Protein AF-A0A8X6H008-F1 (afdb_monomer_lite)

Organism: Trichonephila clavata (NCBI:txid2740835)

Foldseek 3Di:
DQVDDPVLLVLLQVLCVVQVNFLVSS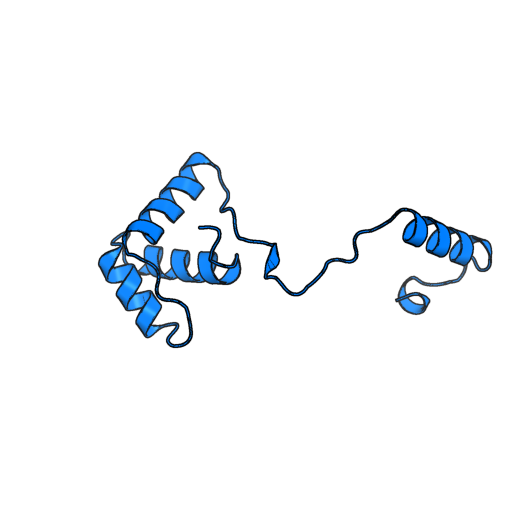QVSSCVVPVPDDRDHSVVNVVSVVCCVPPVDDDYNPPPVPPPPPPCDPVVVVVVVVVCVVPVPDDPVNVD

Secondary structure (DSSP, 8-state):
-TTS-HHHHHHHHHHHHHTTT-HHHHHHHHHHH-TTSPPPPHHHHHHHHHHHHHHSS----TTS---------HHHHHHHHHHHHH-TT--TTT--

Radius of gyration: 20.97 Å; chains: 1; bounding box: 41×24×54 Å

pLDDT: mean 79.93, std 12.88, range [52.34, 94.12]

Sequence (96 aa):
MNRFTHQELADMYLSYVVAGESGRQARQVYEDGYPDSRIPQQETFARMHRYLCEHGSLSSNMHDTRRRRPTWTFNIKEQLLQSFEGNPNTTRRAIA

Structure (mmCIF, N/CA/C/O backbone):
data_AF-A0A8X6H008-F1
#
_entry.id   AF-A0A8X6H008-F1
#
loop_
_atom_site.group_PDB
_atom_site.id
_atom_site.type_symbol
_atom_site.label_atom_id
_atom_site.label_alt_id
_atom_site.label_comp_id
_atom_site.label_asym_id
_atom_site.label_entity_id
_atom_site.label_seq_id
_atom_site.pdbx_PDB_ins_code
_atom_site.Cartn_x
_atom_site.Cartn_y
_atom_site.Cartn_z
_atom_site.occupancy
_atom_site.B_iso_or_equiv
_atom_site.auth_seq_id
_atom_site.auth_comp_id
_atom_site.auth_asym_id
_atom_site.auth_atom_id
_atom_site.pdbx_PDB_model_num
ATOM 1 N N . MET A 1 1 ? 5.636 -5.818 3.357 1.00 61.66 1 MET A N 1
ATOM 2 C CA . MET A 1 1 ? 5.073 -5.660 1.999 1.00 61.66 1 MET A CA 1
ATOM 3 C C . MET A 1 1 ? 5.654 -6.599 0.945 1.00 61.66 1 MET A C 1
ATOM 5 O O . MET A 1 1 ? 4.915 -6.902 0.026 1.00 61.66 1 MET A O 1
ATOM 9 N N . ASN A 1 2 ? 6.882 -7.133 1.068 1.00 63.88 2 ASN A N 1
ATOM 10 C CA . ASN A 1 2 ? 7.521 -8.040 0.079 1.00 63.88 2 ASN A CA 1
ATOM 11 C C . ASN A 1 2 ? 6.830 -9.409 -0.161 1.00 63.88 2 ASN A C 1
ATOM 13 O O . ASN A 1 2 ? 7.472 -10.380 -0.555 1.00 63.88 2 ASN A O 1
ATOM 17 N N . ARG A 1 3 ? 5.537 -9.540 0.119 1.00 78.50 3 ARG A N 1
ATOM 18 C CA . ARG A 1 3 ? 4.730 -10.725 -0.199 1.00 78.50 3 ARG A CA 1
ATOM 19 C C . ARG A 1 3 ? 3.541 -10.403 -1.103 1.00 78.50 3 ARG A C 1
ATOM 21 O O . ARG A 1 3 ? 2.806 -11.325 -1.427 1.00 78.50 3 ARG A O 1
ATOM 28 N N . PHE A 1 4 ? 3.370 -9.129 -1.452 1.00 82.88 4 PHE A N 1
ATOM 29 C CA . PHE A 1 4 ? 2.310 -8.624 -2.308 1.00 82.88 4 PHE A CA 1
ATOM 30 C C . PHE A 1 4 ? 2.934 -7.989 -3.547 1.00 82.88 4 PHE A C 1
ATOM 32 O O . PHE A 1 4 ? 4.026 -7.404 -3.485 1.00 82.88 4 PHE A O 1
ATOM 39 N N . THR A 1 5 ? 2.245 -8.139 -4.667 1.00 85.88 5 THR A N 1
ATOM 40 C CA . THR A 1 5 ? 2.551 -7.468 -5.929 1.00 85.88 5 THR A CA 1
ATOM 41 C C . THR A 1 5 ? 2.204 -5.979 -5.841 1.00 85.88 5 THR A C 1
ATOM 43 O O . THR A 1 5 ? 1.443 -5.556 -4.974 1.00 85.88 5 THR A O 1
ATOM 46 N N . HIS A 1 6 ? 2.740 -5.153 -6.747 1.00 86.25 6 HIS A N 1
ATOM 47 C CA . HIS A 1 6 ? 2.351 -3.734 -6.814 1.00 86.25 6 HIS A CA 1
ATOM 48 C C . HIS A 1 6 ? 0.848 -3.542 -7.052 1.00 86.25 6 HIS A C 1
ATOM 50 O O . HIS A 1 6 ? 0.288 -2.577 -6.547 1.00 86.25 6 HIS A O 1
ATOM 56 N N . GLN A 1 7 ? 0.214 -4.446 -7.805 1.00 86.00 7 GLN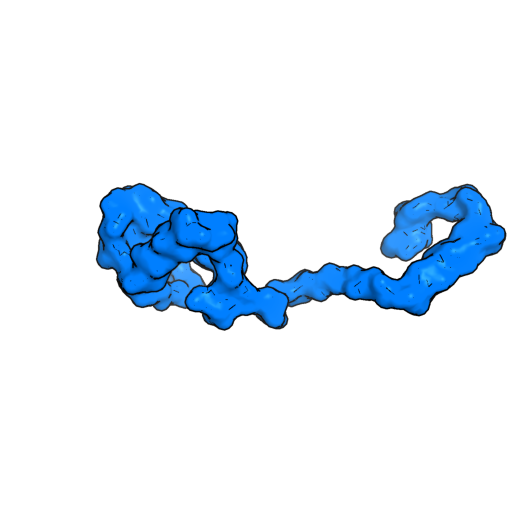 A N 1
ATOM 57 C CA . GLN A 1 7 ? -1.222 -4.390 -8.059 1.00 86.00 7 GLN A CA 1
ATOM 58 C C . GLN A 1 7 ? -2.005 -4.638 -6.769 1.00 86.00 7 GLN A C 1
ATOM 60 O O . GLN A 1 7 ? -2.777 -3.780 -6.364 1.00 86.00 7 GLN A O 1
ATOM 65 N N . GLU A 1 8 ? -1.703 -5.725 -6.053 1.00 88.31 8 GLU A N 1
ATOM 66 C CA . GLU A 1 8 ? -2.337 -6.003 -4.759 1.00 88.31 8 GLU A CA 1
ATOM 67 C C . GLU A 1 8 ? -2.113 -4.862 -3.756 1.00 88.31 8 GLU A C 1
ATOM 69 O O . GLU A 1 8 ? -3.032 -4.487 -3.038 1.00 88.31 8 GLU A O 1
ATOM 74 N N . LEU A 1 9 ? -0.913 -4.270 -3.720 1.00 89.75 9 LEU A N 1
ATOM 75 C CA . LEU A 1 9 ? -0.621 -3.125 -2.853 1.00 89.75 9 LEU A CA 1
ATOM 76 C C . LEU A 1 9 ? -1.454 -1.884 -3.217 1.00 89.75 9 LEU A C 1
ATOM 78 O O . LEU A 1 9 ? -1.886 -1.164 -2.317 1.00 89.75 9 LEU A O 1
ATOM 82 N N . ALA A 1 10 ? -1.687 -1.631 -4.507 1.00 89.69 10 ALA A N 1
ATOM 83 C CA . ALA A 1 10 ? -2.546 -0.540 -4.963 1.00 89.69 10 ALA A CA 1
ATOM 84 C C . ALA A 1 10 ? -4.015 -0.786 -4.588 1.00 89.69 10 ALA A C 1
ATOM 86 O O . ALA A 1 10 ? -4.656 0.103 -4.024 1.00 89.69 10 ALA A O 1
ATOM 87 N N . ASP A 1 11 ? -4.512 -2.001 -4.820 1.00 91.25 11 ASP A N 1
ATOM 88 C CA . ASP A 1 11 ? -5.880 -2.402 -4.483 1.00 91.25 11 ASP A CA 1
ATOM 89 C C . ASP A 1 11 ? -6.127 -2.292 -2.969 1.00 91.25 11 ASP A C 1
ATOM 91 O O . ASP A 1 11 ? -7.133 -1.735 -2.526 1.00 91.25 11 ASP A O 1
ATOM 95 N N . MET A 1 12 ? -5.160 -2.728 -2.155 1.00 91.75 12 MET A N 1
ATOM 96 C CA . MET A 1 12 ? -5.216 -2.579 -0.699 1.00 91.75 12 MET A CA 1
ATOM 97 C C . MET A 1 12 ? -5.225 -1.114 -0.257 1.00 91.75 12 MET A C 1
ATOM 99 O O . MET A 1 12 ? -5.938 -0.758 0.684 1.00 91.75 12 MET A O 1
ATOM 103 N N . TYR A 1 13 ? -4.423 -0.260 -0.898 1.00 92.00 13 TYR A N 1
ATOM 104 C CA . TYR A 1 13 ? -4.382 1.164 -0.572 1.00 92.00 13 TYR A CA 1
ATOM 105 C C . TYR A 1 13 ? -5.718 1.848 -0.883 1.00 92.00 13 TYR A C 1
ATOM 107 O O . TYR A 1 13 ? -6.222 2.604 -0.054 1.00 92.00 13 TYR A O 1
ATOM 115 N N . LEU A 1 14 ? -6.336 1.523 -2.021 1.00 92.25 14 LEU A N 1
ATOM 116 C CA . LEU A 1 14 ? -7.684 1.979 -2.371 1.00 92.25 14 LEU A CA 1
ATOM 117 C C . LEU A 1 14 ? -8.712 1.582 -1.303 1.00 92.25 14 LEU A C 1
ATOM 119 O O . LEU A 1 14 ? -9.443 2.445 -0.817 1.00 92.25 14 LEU A O 1
ATOM 123 N N . SER A 1 15 ? -8.722 0.318 -0.869 1.00 92.44 15 SER A N 1
ATOM 124 C CA . SER A 1 15 ? -9.616 -0.134 0.207 1.00 92.44 15 SER A CA 1
ATOM 125 C C . SER A 1 15 ? -9.372 0.602 1.529 1.00 92.44 15 SER A C 1
ATOM 127 O O . SER A 1 15 ? -10.325 0.890 2.250 1.00 92.44 15 SER A O 1
ATOM 129 N N . TYR A 1 16 ? -8.122 0.952 1.847 1.00 93.12 16 TYR A N 1
ATOM 130 C CA . TYR A 1 16 ? -7.792 1.725 3.050 1.00 93.12 16 TYR A CA 1
ATOM 131 C C . TYR A 1 16 ? -8.298 3.167 3.007 1.00 93.12 16 TYR A C 1
ATOM 133 O O . TYR A 1 16 ? -8.805 3.667 4.011 1.00 93.12 16 TYR A O 1
ATOM 141 N N . VAL A 1 17 ? -8.202 3.814 1.844 1.00 91.06 17 VAL A N 1
ATOM 142 C CA . VAL A 1 17 ? -8.743 5.163 1.633 1.00 91.06 17 VAL A CA 1
ATOM 143 C C . VAL A 1 17 ? -10.269 5.151 1.745 1.00 91.06 17 VAL A C 1
ATOM 145 O O . VAL A 1 17 ? -10.835 5.985 2.448 1.00 91.06 17 VAL A O 1
ATOM 148 N N . VAL A 1 18 ? -10.939 4.174 1.123 1.00 92.88 18 VAL A N 1
ATOM 149 C CA . VAL A 1 18 ? -12.404 4.008 1.212 1.00 92.88 18 VAL A CA 1
ATOM 150 C C . VAL A 1 18 ? -12.857 3.761 2.653 1.00 92.88 18 VAL A C 1
ATOM 152 O O . VAL A 1 18 ? -13.891 4.270 3.077 1.00 92.88 18 VAL A O 1
ATOM 155 N N . ALA A 1 19 ? -12.064 3.023 3.424 1.00 91.38 19 ALA A N 1
ATOM 156 C CA . ALA A 1 19 ? -12.332 2.722 4.824 1.00 91.38 19 ALA A CA 1
ATOM 157 C C . ALA A 1 19 ? -11.978 3.858 5.806 1.00 91.38 19 ALA A 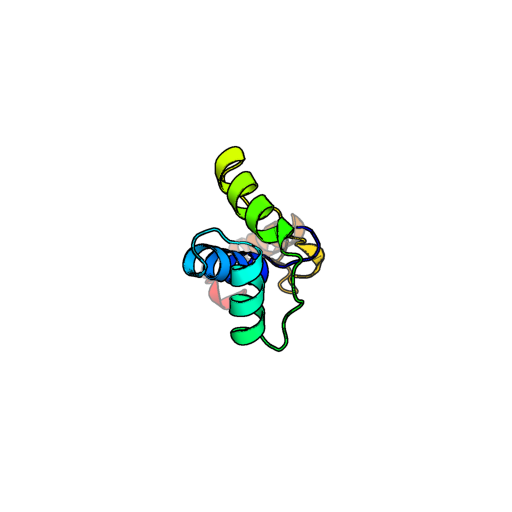C 1
ATOM 159 O O . ALA A 1 19 ? -11.987 3.631 7.017 1.00 91.38 19 ALA A O 1
ATOM 160 N N . GLY A 1 20 ? -11.625 5.053 5.318 1.00 91.44 20 GLY A N 1
ATOM 161 C CA . GLY A 1 20 ? -11.356 6.215 6.169 1.00 91.44 20 GLY A CA 1
ATOM 162 C C . GLY A 1 20 ? -10.211 5.988 7.157 1.00 91.44 20 GLY A C 1
ATOM 163 O O . GLY A 1 20 ? -10.340 6.321 8.331 1.00 91.44 20 GLY A O 1
ATOM 164 N N . GLU A 1 21 ? -9.122 5.365 6.699 1.00 84.12 21 GLU A N 1
ATOM 165 C CA . GLU A 1 21 ? -7.913 5.091 7.495 1.00 84.12 21 GLU A CA 1
ATOM 166 C C . GLU A 1 21 ? -8.096 4.074 8.639 1.00 84.12 21 GLU A C 1
ATOM 168 O O . GLU A 1 21 ? -7.215 3.875 9.479 1.00 84.12 21 GLU A O 1
ATOM 173 N N . SER A 1 22 ? -9.211 3.342 8.656 1.00 91.94 22 SER A N 1
ATOM 174 C CA . SER A 1 22 ? -9.414 2.238 9.592 1.00 91.94 22 SER A CA 1
ATOM 175 C C . SER A 1 22 ? -8.908 0.922 9.005 1.00 91.94 22 SER A C 1
ATOM 177 O O . SER A 1 22 ? -9.545 0.321 8.143 1.00 91.94 22 SER A O 1
ATOM 179 N N . GLY A 1 23 ? -7.785 0.402 9.513 1.00 89.94 23 GLY A N 1
ATOM 180 C CA . GLY A 1 23 ? -7.201 -0.860 9.029 1.00 89.94 23 GLY A CA 1
ATOM 181 C C . GLY A 1 23 ? -8.121 -2.084 9.170 1.00 89.94 23 GLY A C 1
ATOM 182 O O . GLY A 1 23 ? -8.017 -3.031 8.390 1.00 89.94 23 GLY A O 1
ATOM 183 N N . ARG A 1 24 ? -9.048 -2.072 10.139 1.00 92.62 24 ARG A N 1
ATOM 184 C CA . ARG A 1 24 ? -10.033 -3.150 10.329 1.00 92.62 24 ARG A CA 1
ATOM 185 C C . ARG A 1 24 ? -11.136 -3.094 9.275 1.00 92.62 24 ARG A C 1
ATOM 187 O O . ARG A 1 24 ? -11.462 -4.124 8.697 1.00 92.62 24 ARG A O 1
ATOM 194 N N . GLN A 1 25 ? -11.685 -1.907 9.020 1.00 92.69 25 GLN A N 1
ATOM 195 C CA . GLN A 1 25 ? -12.692 -1.725 7.973 1.00 92.69 25 GLN A CA 1
ATOM 196 C C . GLN A 1 25 ? -12.075 -1.923 6.586 1.00 92.69 25 GLN A C 1
ATOM 198 O O . GLN A 1 25 ? -12.672 -2.589 5.751 1.00 92.69 25 GLN A O 1
ATOM 203 N N . ALA A 1 26 ? -10.843 -1.456 6.374 1.00 93.31 26 ALA A N 1
ATOM 204 C CA . ALA A 1 26 ? -10.102 -1.649 5.130 1.00 93.31 26 ALA A CA 1
ATOM 205 C C . ALA A 1 26 ? -9.943 -3.124 4.777 1.00 93.31 26 ALA A C 1
ATOM 207 O O . ALA A 1 26 ? -10.078 -3.499 3.617 1.00 93.31 26 ALA A O 1
ATOM 208 N N . ARG A 1 27 ? -9.700 -3.971 5.783 1.00 93.19 27 ARG A N 1
ATOM 209 C CA . ARG A 1 27 ? -9.640 -5.417 5.589 1.00 93.19 27 ARG A CA 1
ATOM 210 C C . ARG A 1 27 ? -10.968 -5.978 5.096 1.00 93.19 27 ARG A C 1
ATOM 212 O O . ARG A 1 27 ? -10.949 -6.747 4.149 1.00 93.19 27 ARG A O 1
ATOM 219 N N . GLN A 1 28 ? -12.078 -5.592 5.719 1.00 92.81 28 GLN A N 1
ATOM 220 C CA . GLN A 1 28 ? -13.404 -6.058 5.317 1.00 92.81 28 GLN A CA 1
ATOM 221 C C . GLN A 1 28 ? -13.742 -5.593 3.894 1.00 92.81 28 GLN A C 1
ATOM 223 O O . GLN A 1 28 ? -14.090 -6.407 3.054 1.00 92.81 28 GLN A O 1
ATOM 228 N N . VAL A 1 29 ? -13.507 -4.314 3.587 1.00 92.94 29 VAL A N 1
ATOM 229 C CA . VAL A 1 29 ? -13.693 -3.752 2.238 1.00 92.94 29 VAL A CA 1
ATOM 230 C C . VAL A 1 29 ? -12.822 -4.468 1.198 1.00 92.94 29 VAL A C 1
ATOM 232 O O . VAL A 1 29 ? -13.257 -4.693 0.072 1.00 92.94 29 VAL A O 1
ATOM 235 N N . TYR A 1 30 ? -11.586 -4.821 1.555 1.00 93.06 30 TYR A N 1
ATOM 236 C CA . TYR A 1 30 ? -10.681 -5.549 0.667 1.00 93.06 30 TYR A CA 1
ATOM 237 C C . TYR A 1 30 ? -11.116 -7.007 0.464 1.00 93.06 30 TYR A C 1
ATOM 239 O O . TYR A 1 30 ? -11.072 -7.504 -0.653 1.00 93.06 30 TYR A O 1
ATOM 247 N N . GLU A 1 31 ? -11.554 -7.682 1.524 1.00 91.69 31 GLU A N 1
ATOM 248 C CA . GLU A 1 31 ? -12.055 -9.060 1.480 1.00 91.69 31 GLU A CA 1
ATOM 249 C C . GLU A 1 31 ? -13.343 -9.165 0.648 1.00 91.69 31 GLU A C 1
ATOM 251 O O . GLU A 1 31 ? -13.448 -10.045 -0.203 1.00 91.69 31 GLU A O 1
ATOM 256 N N . ASP A 1 32 ? -14.258 -8.206 0.808 1.00 90.25 32 ASP A N 1
ATOM 257 C CA . ASP A 1 32 ? -15.504 -8.126 0.038 1.00 90.25 32 ASP A CA 1
ATOM 258 C C . ASP A 1 32 ? -15.247 -7.807 -1.450 1.00 90.25 32 ASP A C 1
ATOM 260 O O . ASP A 1 32 ? -15.951 -8.303 -2.331 1.00 90.25 32 ASP A O 1
ATOM 264 N N . GLY A 1 33 ? -14.242 -6.972 -1.748 1.00 88.62 33 GLY A N 1
ATOM 265 C CA . GLY A 1 33 ? -13.903 -6.556 -3.114 1.00 88.62 33 GLY A CA 1
ATOM 266 C C . GLY A 1 33 ? -13.013 -7.537 -3.883 1.00 88.62 33 GLY A C 1
ATOM 267 O O . GLY A 1 33 ? -13.060 -7.564 -5.114 1.00 88.62 33 GLY A O 1
ATOM 268 N N . TYR A 1 34 ? -12.208 -8.337 -3.178 1.00 87.06 34 TYR A N 1
ATOM 269 C CA . TYR A 1 34 ? -11.185 -9.205 -3.768 1.00 87.06 34 TYR A CA 1
ATOM 270 C C . TYR A 1 34 ? -11.176 -10.601 -3.111 1.00 87.06 34 TYR A C 1
ATOM 272 O O . TYR A 1 34 ? -10.228 -10.942 -2.397 1.00 87.06 34 TYR A O 1
ATOM 280 N N . PRO A 1 35 ? -12.198 -11.440 -3.369 1.00 79.38 35 PRO A N 1
ATOM 281 C CA . PRO A 1 35 ? -12.390 -12.713 -2.666 1.00 79.38 35 PRO A CA 1
ATOM 282 C C . PRO A 1 35 ? -11.298 -13.762 -2.940 1.00 79.38 35 PRO A C 1
ATOM 284 O O . PRO A 1 35 ? -10.999 -14.574 -2.068 1.00 79.38 35 PRO A O 1
ATOM 287 N N . ASP A 1 36 ? -10.661 -13.731 -4.115 1.00 82.88 36 ASP A N 1
ATOM 288 C CA . ASP A 1 36 ? -9.581 -14.665 -4.483 1.00 82.88 36 ASP A CA 1
ATOM 289 C C . ASP A 1 36 ? -8.179 -14.176 -4.064 1.00 82.88 36 ASP A C 1
ATOM 291 O O . ASP A 1 36 ? -7.176 -14.873 -4.257 1.00 82.88 36 ASP A O 1
ATOM 295 N N . SER A 1 37 ? -8.084 -12.970 -3.498 1.00 81.00 37 SER A N 1
ATOM 296 C CA . SER A 1 37 ? -6.812 -12.349 -3.127 1.00 81.00 37 SER A CA 1
ATOM 297 C C . SER A 1 37 ? -6.378 -12.724 -1.714 1.00 81.00 37 SER A C 1
ATOM 299 O O . SER A 1 37 ? -7.171 -13.018 -0.818 1.00 81.00 37 SER A O 1
ATOM 301 N N . ARG A 1 38 ? -5.066 -12.673 -1.465 1.00 85.88 38 ARG A N 1
ATOM 302 C CA . ARG A 1 38 ? -4.529 -12.907 -0.122 1.00 85.88 38 ARG A CA 1
ATOM 303 C C . ARG A 1 38 ? -4.967 -11.784 0.820 1.00 85.88 38 ARG A C 1
ATOM 305 O O . ARG A 1 38 ? -4.546 -10.643 0.659 1.00 85.88 38 ARG A O 1
ATOM 312 N N . ILE A 1 39 ? -5.704 -12.140 1.869 1.00 88.12 39 ILE A N 1
ATOM 313 C CA . ILE A 1 39 ? -6.187 -11.181 2.868 1.00 88.12 39 ILE A CA 1
ATOM 314 C C . ILE A 1 39 ? -5.004 -10.629 3.695 1.00 88.12 39 ILE A C 1
ATOM 316 O O . ILE A 1 39 ? -4.313 -11.396 4.380 1.00 88.12 39 ILE A O 1
ATOM 320 N N . PRO A 1 40 ? -4.741 -9.310 3.663 1.00 88.25 40 PRO A N 1
ATOM 321 C CA . PRO A 1 40 ? -3.689 -8.686 4.457 1.00 88.25 40 PRO A CA 1
ATOM 322 C C . PRO A 1 40 ? -4.105 -8.511 5.927 1.00 88.25 40 PRO A C 1
ATOM 324 O O . PRO A 1 40 ? -5.281 -8.440 6.284 1.00 88.25 40 PRO A O 1
ATOM 327 N N . GLN A 1 41 ? -3.113 -8.384 6.812 1.00 90.50 41 GLN A N 1
ATOM 328 C CA . GLN A 1 41 ? -3.358 -7.996 8.205 1.00 90.50 41 GLN A CA 1
ATOM 329 C C . GLN A 1 41 ? -3.725 -6.509 8.294 1.00 90.50 41 GLN A C 1
ATOM 331 O O . GLN A 1 41 ? -3.175 -5.705 7.543 1.00 90.50 41 GLN A O 1
ATOM 336 N N . GLN A 1 42 ? -4.563 -6.132 9.265 1.00 90.12 42 GLN A N 1
ATOM 337 C CA . GLN A 1 42 ? -5.028 -4.748 9.474 1.00 90.12 42 GLN A CA 1
ATOM 338 C C . GLN A 1 42 ? -3.885 -3.720 9.596 1.00 90.12 42 GLN A C 1
ATOM 340 O O . GLN A 1 42 ? -3.973 -2.615 9.069 1.00 90.12 42 GLN A O 1
ATOM 345 N N . GLU A 1 43 ? -2.767 -4.104 10.219 1.00 91.31 43 GLU A N 1
ATOM 346 C CA . GLU A 1 43 ? -1.579 -3.252 10.370 1.00 91.31 43 GLU A CA 1
ATOM 347 C C . GLU A 1 43 ? -0.868 -2.974 9.040 1.00 91.31 43 GLU A C 1
ATOM 349 O O . GLU A 1 43 ? -0.157 -1.978 8.899 1.00 91.31 43 GLU A O 1
ATOM 354 N N . THR A 1 44 ? -1.049 -3.851 8.049 1.00 91.12 44 THR A N 1
ATOM 355 C CA . THR A 1 44 ? -0.420 -3.716 6.730 1.00 91.12 44 THR A CA 1
ATOM 356 C C . THR A 1 44 ? -0.896 -2.442 6.048 1.00 91.12 44 THR A C 1
ATOM 358 O O . THR A 1 44 ? -0.081 -1.747 5.449 1.00 91.12 44 THR A O 1
ATOM 361 N N . PHE A 1 45 ? -2.179 -2.100 6.186 1.00 91.69 45 PHE A N 1
ATOM 362 C CA . PHE A 1 45 ? -2.763 -0.904 5.584 1.00 91.69 45 PHE A CA 1
ATOM 363 C C . PHE A 1 45 ? -2.193 0.389 6.174 1.00 91.69 45 PHE A C 1
ATOM 365 O O . PHE A 1 45 ? -1.702 1.239 5.433 1.00 91.69 45 PHE A O 1
ATOM 372 N N . ALA A 1 46 ? -2.137 0.487 7.505 1.00 91.94 46 ALA A N 1
ATOM 373 C CA . ALA A 1 46 ? -1.527 1.633 8.179 1.00 91.94 46 ALA A CA 1
ATOM 374 C C . ALA A 1 46 ? -0.035 1.769 7.828 1.00 91.94 46 ALA A C 1
ATOM 376 O O . ALA A 1 46 ? 0.461 2.866 7.565 1.00 91.94 46 ALA A O 1
ATOM 377 N N . ARG A 1 47 ? 0.689 0.642 7.746 1.00 91.38 47 ARG A N 1
ATOM 378 C CA . ARG A 1 47 ? 2.083 0.644 7.284 1.00 91.38 47 ARG A CA 1
ATOM 379 C C . ARG A 1 47 ? 2.197 1.120 5.836 1.00 91.38 47 ARG A C 1
ATOM 381 O O . ARG A 1 47 ? 3.128 1.860 5.557 1.00 91.38 47 ARG A O 1
ATOM 388 N N . MET A 1 48 ? 1.295 0.733 4.929 1.00 90.88 48 MET A N 1
ATOM 389 C CA . MET A 1 48 ? 1.315 1.195 3.528 1.00 90.88 48 MET A CA 1
ATOM 390 C C . MET A 1 48 ? 1.209 2.709 3.438 1.00 90.88 48 MET A C 1
ATOM 392 O O . MET A 1 48 ? 2.045 3.333 2.789 1.00 90.88 48 MET A O 1
ATOM 396 N N . HIS A 1 49 ? 0.244 3.290 4.147 1.00 91.44 49 HIS A N 1
ATOM 397 C CA . HIS A 1 49 ? 0.079 4.736 4.177 1.00 91.44 49 HIS A CA 1
ATOM 398 C C . HIS A 1 49 ? 1.321 5.441 4.742 1.00 91.44 49 HIS A C 1
ATOM 400 O O . HIS A 1 49 ? 1.856 6.346 4.107 1.00 91.44 49 HIS A O 1
ATOM 406 N N . ARG A 1 50 ? 1.864 4.956 5.866 1.00 92.06 50 ARG A N 1
ATOM 407 C CA . ARG A 1 50 ? 3.087 5.524 6.449 1.00 92.06 50 ARG A CA 1
ATOM 408 C C . ARG A 1 50 ? 4.285 5.455 5.497 1.00 92.06 50 ARG A C 1
ATOM 410 O O . ARG A 1 50 ? 4.971 6.452 5.321 1.00 92.06 50 ARG A O 1
ATOM 417 N N . TYR A 1 51 ? 4.513 4.310 4.851 1.00 90.56 51 TYR A N 1
ATOM 418 C CA . TYR A 1 51 ? 5.606 4.156 3.882 1.00 90.56 51 TYR A CA 1
ATOM 419 C C . TYR A 1 51 ? 5.464 5.109 2.689 1.00 90.56 51 TYR A C 1
ATOM 421 O O . TYR A 1 51 ? 6.466 5.647 2.222 1.00 90.56 51 TYR A O 1
ATOM 429 N N . LEU A 1 52 ? 4.240 5.343 2.206 1.00 90.62 52 LEU A N 1
ATOM 430 C CA . LEU A 1 52 ? 3.988 6.323 1.148 1.00 90.62 52 LEU A CA 1
ATOM 431 C C . LEU A 1 52 ? 4.317 7.747 1.605 1.00 90.62 52 LEU A C 1
ATOM 433 O O . LEU A 1 52 ? 4.971 8.472 0.861 1.00 90.62 52 LEU A O 1
ATOM 437 N N . CYS A 1 53 ? 3.935 8.126 2.825 1.00 90.69 53 CYS A N 1
ATOM 438 C CA . CYS A 1 53 ? 4.258 9.440 3.381 1.00 90.69 53 CYS A CA 1
ATOM 439 C C . CYS A 1 53 ? 5.765 9.630 3.630 1.00 90.69 53 CYS A C 1
ATOM 441 O O . CYS A 1 53 ? 6.297 10.703 3.364 1.00 90.69 53 CYS A O 1
ATOM 443 N N . GLU A 1 54 ? 6.461 8.604 4.127 1.00 94.12 54 GLU A N 1
ATOM 444 C CA . GLU A 1 54 ? 7.884 8.687 4.497 1.00 94.12 54 GLU A CA 1
ATOM 445 C C . GLU A 1 54 ? 8.833 8.543 3.298 1.00 94.12 54 GLU A C 1
ATOM 447 O O . GLU A 1 54 ? 9.865 9.209 3.236 1.00 94.12 54 GLU A O 1
ATOM 452 N N . HIS A 1 55 ? 8.511 7.661 2.349 1.00 91.00 55 HIS A N 1
ATOM 453 C CA . HIS A 1 55 ? 9.430 7.251 1.281 1.00 91.00 55 HIS A CA 1
ATOM 454 C C . HIS A 1 55 ? 8.902 7.515 -0.134 1.00 91.00 55 HIS A C 1
ATOM 456 O O . HIS A 1 55 ? 9.632 7.305 -1.104 1.00 91.00 55 HIS A O 1
ATOM 462 N N . GLY A 1 56 ? 7.633 7.907 -0.285 1.00 89.25 56 GLY A N 1
ATOM 463 C CA . GLY A 1 56 ? 7.006 8.157 -1.587 1.00 89.25 56 GLY A CA 1
ATOM 464 C C . GLY A 1 56 ? 6.815 6.913 -2.461 1.00 89.25 56 GLY A C 1
ATOM 465 O O . GLY A 1 56 ? 6.398 7.031 -3.611 1.00 89.25 56 GLY A O 1
ATOM 466 N N . SER A 1 57 ? 7.134 5.714 -1.963 1.00 86.19 57 SER A N 1
ATOM 467 C CA . SER A 1 57 ? 7.055 4.475 -2.740 1.00 86.19 57 SER A CA 1
ATOM 468 C C . SER A 1 57 ? 6.803 3.248 -1.864 1.00 86.19 57 SER A C 1
ATOM 470 O O . SER A 1 57 ? 7.176 3.198 -0.691 1.00 86.19 57 SER A O 1
ATOM 472 N N . LEU A 1 58 ? 6.166 2.235 -2.457 1.00 84.12 58 LEU A N 1
ATOM 473 C CA . LEU A 1 58 ? 5.978 0.919 -1.852 1.00 84.12 58 LEU A CA 1
ATOM 474 C C . LEU A 1 58 ? 6.933 -0.079 -2.509 1.00 84.12 58 LEU A C 1
ATOM 476 O O . LEU A 1 58 ? 6.981 -0.191 -3.729 1.00 84.12 58 LEU A O 1
ATOM 480 N N . SER A 1 59 ? 7.677 -0.834 -1.701 1.00 74.69 59 SER A N 1
ATOM 481 C CA . SER A 1 59 ? 8.495 -1.941 -2.201 1.00 74.69 59 SER A CA 1
ATOM 482 C C . SER A 1 59 ? 7.643 -3.208 -2.314 1.00 74.69 59 SER A C 1
ATOM 484 O O . SER A 1 59 ? 7.087 -3.686 -1.319 1.00 74.69 59 SER A O 1
ATOM 486 N N . SER A 1 60 ? 7.525 -3.742 -3.532 1.00 72.69 60 SER A N 1
ATOM 487 C CA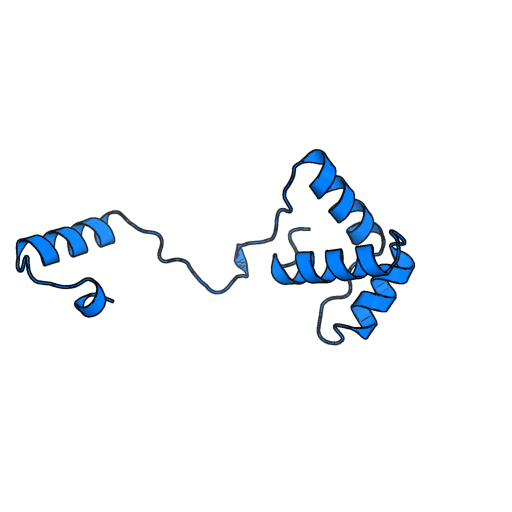 . SER A 1 60 ? 6.875 -5.028 -3.811 1.00 72.69 60 SER A CA 1
ATOM 488 C C . SER A 1 60 ? 7.913 -6.108 -4.105 1.00 72.69 60 SER A C 1
ATOM 490 O O . SER A 1 60 ? 9.006 -5.813 -4.597 1.00 72.69 60 SER A O 1
ATOM 492 N N . ASN A 1 61 ? 7.540 -7.372 -3.926 1.00 66.62 61 ASN A N 1
ATOM 493 C CA . ASN A 1 61 ? 8.378 -8.472 -4.385 1.00 66.62 61 ASN A CA 1
ATOM 494 C C . ASN A 1 61 ? 8.264 -8.644 -5.902 1.00 66.62 61 ASN A C 1
ATOM 496 O O . ASN A 1 61 ? 7.336 -9.260 -6.418 1.00 66.62 61 ASN A O 1
ATOM 500 N N . MET A 1 62 ? 9.238 -8.082 -6.613 1.00 59.47 62 MET A N 1
ATOM 501 C CA . MET A 1 62 ? 9.294 -8.092 -8.074 1.00 59.47 62 MET A CA 1
ATOM 502 C C . MET A 1 62 ? 9.659 -9.469 -8.661 1.00 59.47 62 MET A C 1
ATOM 504 O O . MET A 1 62 ? 9.628 -9.633 -9.880 1.00 59.47 62 MET A O 1
ATOM 508 N N . HIS A 1 63 ? 9.990 -10.466 -7.824 1.00 57.78 63 HIS A N 1
ATOM 509 C CA . HIS A 1 63 ? 10.328 -11.810 -8.302 1.00 57.78 63 HIS A CA 1
ATOM 510 C C . HIS A 1 63 ? 9.119 -12.589 -8.844 1.00 57.78 63 HIS A C 1
ATOM 512 O O . HIS A 1 63 ? 9.326 -13.478 -9.666 1.00 57.78 63 HIS A O 1
ATOM 518 N N . ASP A 1 64 ? 7.885 -12.246 -8.450 1.00 53.69 64 ASP A N 1
ATOM 519 C CA . ASP A 1 64 ? 6.668 -12.972 -8.869 1.00 53.69 64 ASP A CA 1
ATOM 520 C C . ASP A 1 64 ? 5.890 -12.279 -10.007 1.00 53.69 64 ASP A C 1
ATOM 522 O O . ASP A 1 64 ? 4.971 -12.835 -10.610 1.00 53.69 64 ASP A O 1
ATOM 526 N N . THR A 1 65 ? 6.284 -11.061 -10.393 1.00 55.03 65 THR A N 1
ATOM 527 C CA . THR A 1 65 ? 5.767 -10.435 -11.616 1.00 55.03 65 THR A CA 1
ATOM 528 C C . THR A 1 65 ? 6.345 -11.155 -12.837 1.00 55.03 65 THR A C 1
ATOM 530 O O . THR A 1 65 ? 7.411 -10.804 -13.338 1.00 55.03 65 THR A O 1
ATOM 533 N N . ARG A 1 66 ? 5.620 -12.169 -13.335 1.00 52.34 66 ARG A N 1
ATOM 534 C CA . ARG A 1 66 ? 5.976 -13.054 -14.470 1.00 52.34 66 ARG A CA 1
ATOM 535 C C . ARG A 1 66 ? 6.370 -12.355 -15.777 1.00 52.34 66 ARG A C 1
ATOM 537 O O . ARG A 1 66 ? 6.841 -13.016 -16.701 1.00 52.34 66 ARG A O 1
ATOM 544 N N . ARG A 1 67 ? 6.231 -11.032 -15.890 1.00 54.22 67 ARG A N 1
ATOM 545 C CA . ARG A 1 67 ? 6.762 -10.285 -17.030 1.00 54.22 67 ARG A CA 1
ATOM 546 C C . ARG A 1 67 ? 8.231 -9.962 -16.778 1.00 54.22 67 ARG A C 1
ATOM 548 O O . ARG A 1 67 ? 8.563 -8.863 -16.333 1.00 54.22 67 ARG A O 1
ATOM 555 N N . ARG A 1 68 ? 9.119 -10.903 -17.125 1.00 54.19 68 ARG A N 1
ATOM 556 C CA . ARG A 1 68 ? 10.531 -10.575 -17.363 1.00 54.19 68 ARG A CA 1
ATOM 557 C C . ARG A 1 68 ? 10.552 -9.456 -18.399 1.00 54.19 68 ARG A C 1
ATOM 559 O O . ARG A 1 68 ? 10.285 -9.695 -19.575 1.00 54.19 68 ARG A O 1
ATOM 566 N N . ARG A 1 69 ? 10.825 -8.218 -17.978 1.00 57.09 69 ARG A N 1
ATOM 567 C CA . ARG A 1 69 ? 11.302 -7.222 -18.938 1.00 57.09 69 ARG A CA 1
ATOM 568 C C . ARG A 1 69 ? 12.556 -7.842 -19.549 1.00 57.09 69 ARG A C 1
ATOM 570 O O . ARG A 1 69 ? 13.372 -8.338 -18.769 1.00 57.09 69 ARG A O 1
ATOM 577 N N . PRO A 1 70 ? 12.698 -7.899 -20.883 1.00 58.66 70 PRO A N 1
ATOM 578 C CA . PRO A 1 70 ? 13.948 -8.354 -21.457 1.00 58.66 70 PRO A CA 1
ATOM 579 C C . PRO A 1 70 ? 15.031 -7.449 -20.880 1.00 58.66 70 PRO A C 1
ATOM 581 O O . PRO A 1 70 ? 15.029 -6.236 -21.106 1.00 58.66 70 PRO A O 1
ATOM 584 N N . THR A 1 71 ? 15.888 -8.020 -20.036 1.00 58.66 71 THR A N 1
ATOM 585 C CA . THR A 1 71 ? 17.079 -7.324 -19.582 1.00 58.66 71 THR A CA 1
ATOM 586 C C . THR A 1 71 ? 17.840 -7.020 -20.850 1.00 58.66 71 THR A C 1
ATOM 588 O O . THR A 1 71 ? 18.164 -7.925 -21.614 1.00 58.66 71 THR A O 1
ATOM 591 N N . TRP A 1 72 ? 18.040 -5.739 -21.117 1.00 61.78 72 TRP A N 1
ATOM 592 C 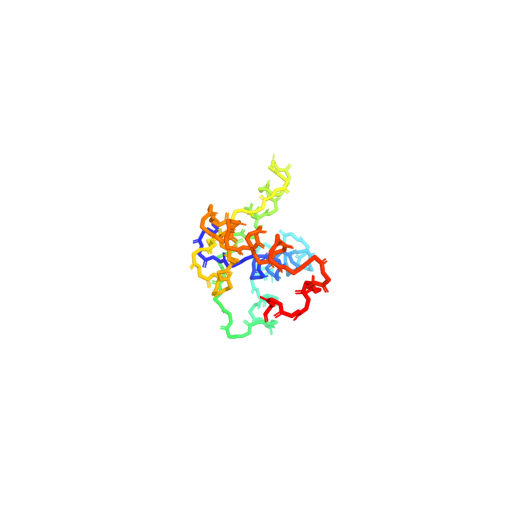CA . TRP A 1 72 ? 18.716 -5.274 -22.310 1.00 61.78 72 TRP A CA 1
ATOM 593 C C . TRP A 1 72 ? 20.212 -5.592 -22.157 1.00 61.78 72 TRP A C 1
ATOM 595 O O . TRP A 1 72 ? 21.019 -4.749 -21.765 1.00 61.78 72 TRP A O 1
ATOM 605 N N . THR A 1 73 ? 20.563 -6.865 -22.340 1.00 66.25 73 THR A N 1
ATOM 606 C CA . THR A 1 73 ? 21.922 -7.386 -22.195 1.00 66.25 73 THR A CA 1
ATOM 607 C C . THR A 1 73 ? 22.783 -6.917 -23.360 1.00 66.25 73 THR A C 1
ATOM 609 O O . THR A 1 73 ? 22.278 -6.717 -24.464 1.00 66.25 73 THR A O 1
ATOM 612 N N . PHE A 1 74 ? 24.088 -6.779 -23.127 1.00 66.31 74 PHE A N 1
ATOM 613 C CA . PHE A 1 74 ? 25.058 -6.332 -24.130 1.00 66.31 74 PHE A CA 1
ATOM 614 C C . PHE A 1 74 ? 24.958 -7.116 -25.454 1.00 66.31 74 PHE A C 1
ATOM 616 O O . PHE A 1 74 ? 24.879 -6.508 -26.514 1.00 66.31 74 PHE A O 1
ATOM 623 N N . ASN A 1 75 ? 24.765 -8.436 -25.395 1.00 71.00 75 ASN A N 1
ATOM 624 C CA . ASN A 1 75 ? 24.601 -9.267 -26.595 1.00 71.00 75 ASN A CA 1
ATOM 625 C C . ASN A 1 75 ? 23.356 -8.909 -27.432 1.00 71.00 75 ASN A C 1
ATOM 627 O O . ASN A 1 75 ? 23.399 -8.974 -28.654 1.00 71.00 75 ASN A O 1
ATOM 631 N N . ILE A 1 76 ? 22.253 -8.493 -26.793 1.00 71.25 76 ILE A N 1
ATOM 632 C CA . ILE A 1 76 ? 21.031 -8.067 -27.501 1.00 71.25 76 ILE A CA 1
ATOM 633 C C . ILE A 1 76 ? 21.262 -6.698 -28.161 1.00 71.25 76 ILE A C 1
ATOM 635 O O . ILE A 1 76 ? 20.761 -6.460 -29.258 1.00 71.25 76 ILE A O 1
ATOM 639 N N . LYS A 1 77 ? 22.058 -5.812 -27.532 1.00 72.50 77 LYS A N 1
ATOM 640 C CA . LYS A 1 77 ? 22.502 -4.551 -28.157 1.00 72.50 77 LYS A CA 1
ATOM 641 C C . LYS A 1 77 ? 23.305 -4.810 -29.417 1.00 72.50 77 LYS A C 1
ATOM 643 O O . LYS A 1 77 ? 22.997 -4.208 -30.437 1.00 72.50 77 LYS A O 1
ATOM 648 N N . GLU A 1 78 ? 24.318 -5.664 -29.328 1.00 76.19 78 GLU A N 1
ATOM 649 C CA . GLU A 1 78 ? 25.215 -5.937 -30.453 1.00 76.19 78 GLU A CA 1
ATOM 650 C C . GLU A 1 78 ? 24.484 -6.599 -31.614 1.00 76.19 78 GLU A C 1
ATOM 652 O O . GLU A 1 78 ? 24.624 -6.146 -32.745 1.00 76.19 78 GLU A O 1
ATOM 657 N N . GLN A 1 79 ? 23.632 -7.591 -31.346 1.00 75.81 79 GLN A N 1
ATOM 658 C CA . GLN A 1 79 ? 22.837 -8.234 -32.396 1.00 75.81 79 GLN A CA 1
ATOM 659 C C . GLN A 1 79 ? 21.892 -7.249 -33.094 1.00 75.81 79 GLN A C 1
ATOM 661 O O . GLN A 1 79 ? 21.771 -7.272 -34.318 1.00 75.81 79 GLN A O 1
ATOM 666 N N . LEU A 1 80 ? 21.257 -6.349 -32.334 1.00 75.75 80 LEU A N 1
ATOM 667 C CA . LEU A 1 80 ? 20.451 -5.276 -32.913 1.00 75.75 80 LEU A CA 1
ATOM 668 C C . LEU A 1 80 ? 21.312 -4.340 -33.764 1.00 75.75 80 LEU A C 1
ATOM 670 O O . LEU A 1 80 ? 20.956 -4.078 -34.910 1.00 75.75 80 LEU A O 1
ATOM 674 N N . LEU A 1 81 ? 22.445 -3.869 -33.243 1.00 80.00 81 LEU A N 1
ATOM 675 C CA . LEU A 1 81 ? 23.328 -2.941 -33.951 1.00 80.00 81 LEU A CA 1
ATOM 676 C C . LEU A 1 81 ? 23.836 -3.544 -35.270 1.00 80.00 81 LEU A C 1
ATOM 678 O O . LEU A 1 81 ? 23.716 -2.910 -36.314 1.00 80.00 81 LEU A O 1
ATOM 682 N N . GLN A 1 82 ? 24.259 -4.809 -35.244 1.00 79.44 82 GLN A N 1
ATOM 683 C CA . GLN A 1 82 ? 24.701 -5.546 -36.426 1.00 79.44 82 GLN A CA 1
ATOM 684 C C . GLN A 1 82 ? 23.570 -5.736 -37.452 1.00 79.44 82 GLN A C 1
ATOM 686 O O . GLN A 1 82 ? 23.801 -5.657 -38.659 1.00 79.44 82 GLN A O 1
ATOM 691 N N . SER A 1 83 ? 22.329 -5.943 -36.993 1.00 71.50 83 SER A N 1
ATOM 692 C CA . SER A 1 83 ? 21.166 -6.050 -37.885 1.00 71.50 83 SER A CA 1
ATOM 693 C C . SER A 1 83 ? 20.832 -4.730 -38.598 1.00 71.50 83 SER A C 1
ATOM 695 O O . SER A 1 83 ? 20.431 -4.750 -39.762 1.00 71.50 83 SER A O 1
ATOM 697 N N . PHE A 1 84 ? 21.060 -3.586 -37.941 1.00 75.69 84 PHE A N 1
ATOM 698 C CA . PHE A 1 84 ? 20.901 -2.261 -38.551 1.00 75.69 84 PHE A CA 1
ATOM 699 C C . PHE A 1 84 ? 22.060 -1.907 -39.488 1.00 75.69 84 PHE A C 1
ATOM 701 O O . PHE A 1 84 ? 21.822 -1.297 -40.528 1.00 75.69 84 PHE A O 1
ATOM 708 N N . GLU A 1 85 ? 23.289 -2.313 -39.164 1.00 76.88 85 GLU A N 1
ATOM 709 C CA . GLU A 1 85 ? 24.453 -2.123 -40.041 1.00 76.88 85 GLU A CA 1
ATOM 710 C C . GLU A 1 85 ? 24.331 -2.929 -41.342 1.00 76.88 85 GLU A C 1
ATOM 712 O O . GLU A 1 85 ? 24.656 -2.421 -42.414 1.00 76.88 85 GLU A O 1
ATOM 717 N N . GLY A 1 86 ? 23.811 -4.160 -41.272 1.00 75.06 86 GLY A N 1
ATOM 718 C CA . GLY A 1 86 ? 23.585 -5.000 -42.452 1.00 75.06 86 GLY A CA 1
ATOM 719 C C . GLY A 1 86 ? 22.407 -4.553 -43.325 1.00 75.06 86 GLY A C 1
ATOM 720 O O . GLY A 1 86 ? 22.410 -4.813 -44.526 1.00 75.06 86 GLY A O 1
ATOM 721 N N . ASN A 1 87 ? 21.403 -3.884 -42.746 1.00 72.12 87 ASN A N 1
ATOM 722 C CA . ASN A 1 87 ? 20.243 -3.354 -43.463 1.00 72.12 87 ASN A CA 1
ATOM 723 C C . ASN A 1 87 ? 19.696 -2.088 -42.767 1.00 72.12 87 ASN A C 1
ATOM 725 O O . ASN A 1 87 ? 18.854 -2.194 -41.868 1.00 72.12 87 ASN A O 1
ATOM 729 N N . PRO A 1 88 ? 20.084 -0.878 -43.213 1.00 72.31 88 PRO A N 1
ATOM 730 C CA . PRO A 1 88 ? 19.706 0.377 -42.552 1.00 72.31 88 PRO A CA 1
ATOM 731 C C . PRO A 1 88 ? 18.208 0.713 -42.660 1.00 72.31 88 PRO A C 1
ATOM 733 O O . PRO A 1 88 ? 17.703 1.522 -41.888 1.00 72.31 88 PRO A O 1
ATOM 736 N N . ASN A 1 89 ? 17.476 0.068 -43.577 1.00 75.38 89 ASN A N 1
ATOM 737 C CA . ASN A 1 89 ? 16.019 0.205 -43.716 1.00 75.38 89 ASN A CA 1
ATOM 738 C C . ASN A 1 89 ? 15.221 -0.774 -42.836 1.00 75.38 89 ASN A C 1
ATOM 740 O O . ASN A 1 89 ? 13.991 -0.834 -42.934 1.00 75.38 89 ASN A O 1
ATOM 744 N N . THR A 1 90 ? 15.886 -1.555 -41.981 1.00 73.06 90 THR A N 1
ATOM 745 C CA . THR A 1 90 ? 15.193 -2.468 -41.069 1.00 73.06 90 THR A CA 1
ATOM 746 C C . THR A 1 90 ? 14.401 -1.654 -40.056 1.00 73.06 90 THR A C 1
ATOM 748 O O . THR A 1 90 ? 14.940 -0.845 -39.309 1.00 73.06 90 THR A O 1
ATOM 751 N N . THR A 1 91 ? 13.086 -1.842 -40.025 1.00 66.50 91 THR A N 1
ATOM 752 C CA . THR A 1 91 ? 12.238 -1.138 -39.063 1.00 66.50 91 THR A CA 1
ATOM 753 C C . THR A 1 91 ? 12.200 -1.900 -37.745 1.00 66.50 91 THR A C 1
ATOM 755 O O . THR A 1 91 ? 12.230 -3.128 -37.717 1.00 66.50 91 THR A O 1
ATOM 758 N N . ARG A 1 92 ? 12.033 -1.182 -36.629 1.00 61.06 92 ARG A N 1
ATOM 759 C CA . ARG A 1 92 ? 11.899 -1.769 -35.282 1.00 61.06 92 ARG A CA 1
ATOM 760 C C . ARG A 1 92 ? 10.826 -2.872 -35.183 1.00 61.06 92 ARG A C 1
ATOM 762 O O . ARG A 1 92 ? 10.898 -3.699 -34.285 1.00 61.06 92 ARG A O 1
ATOM 769 N N . ARG A 1 93 ? 9.833 -2.885 -36.082 1.00 63.16 93 ARG A N 1
ATOM 770 C CA . ARG A 1 93 ? 8.775 -3.909 -36.145 1.00 63.16 93 ARG A CA 1
ATOM 771 C C . ARG A 1 93 ? 9.231 -5.233 -36.761 1.00 63.16 93 ARG A C 1
ATOM 773 O O . ARG A 1 93 ? 8.629 -6.248 -36.459 1.00 63.16 93 ARG A O 1
ATOM 780 N N . ALA A 1 94 ? 10.258 -5.222 -37.607 1.00 62.59 94 ALA A N 1
ATOM 781 C CA . ALA A 1 94 ? 10.778 -6.425 -38.255 1.00 62.59 94 ALA A CA 1
ATOM 782 C C . ALA A 1 94 ? 11.686 -7.263 -37.334 1.00 62.59 94 ALA A C 1
ATOM 784 O O . ALA A 1 94 ? 11.992 -8.402 -37.662 1.00 62.59 94 ALA A O 1
ATOM 785 N N . ILE A 1 95 ? 12.122 -6.694 -36.203 1.00 62.97 95 ILE A N 1
ATOM 786 C CA . ILE A 1 95 ? 13.068 -7.310 -35.256 1.00 62.97 95 ILE A CA 1
ATOM 787 C C . ILE A 1 95 ? 12.369 -7.740 -33.943 1.0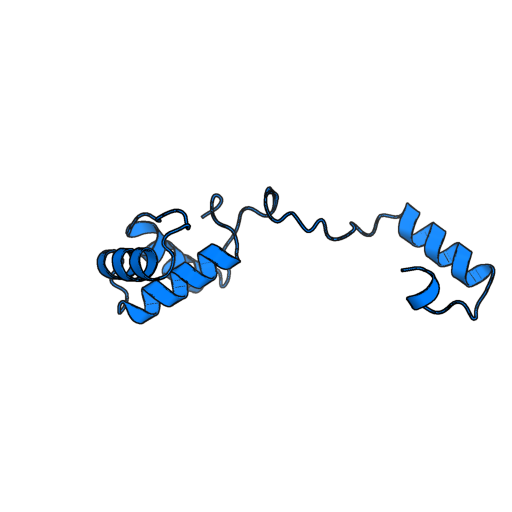0 62.97 95 ILE A C 1
ATOM 789 O O . ILE A 1 95 ? 13.005 -8.296 -33.052 1.00 62.97 95 ILE A O 1
ATOM 793 N N . ALA A 1 96 ? 11.074 -7.437 -33.797 1.00 52.91 96 ALA A N 1
ATOM 794 C CA . ALA A 1 96 ? 10.293 -7.675 -32.581 1.00 52.91 96 ALA A CA 1
ATOM 795 C C . ALA A 1 96 ? 9.689 -9.083 -32.521 1.00 52.91 96 ALA A C 1
ATOM 797 O O . ALA A 1 96 ? 9.264 -9.582 -33.585 1.00 52.91 96 ALA A O 1
#